Protein AF-A0A660NFF0-F1 (afdb_monomer)

Structure (mmCIF, N/CA/C/O backbone):
data_AF-A0A660NFF0-F1
#
_entry.id   AF-A0A660NFF0-F1
#
loop_
_atom_site.group_PDB
_atom_site.id
_atom_site.type_symbol
_atom_site.label_atom_id
_atom_site.label_alt_id
_atom_site.label_comp_id
_atom_site.label_asym_id
_atom_site.label_entity_id
_atom_site.label_seq_id
_atom_site.pdbx_PDB_ins_code
_atom_site.Cartn_x
_atom_site.Cartn_y
_atom_site.Cartn_z
_atom_site.occupancy
_atom_site.B_iso_or_equiv
_atom_site.auth_seq_id
_atom_site.auth_comp_id
_atom_site.auth_asym_id
_atom_site.auth_atom_id
_atom_site.pdbx_PDB_model_num
ATOM 1 N N . GLU A 1 1 ? 10.256 -0.678 9.134 1.00 52.59 1 GLU A N 1
ATOM 2 C CA . GLU A 1 1 ? 11.618 -0.558 8.551 1.00 52.59 1 GLU A CA 1
ATOM 3 C C . GLU A 1 1 ? 11.773 -1.100 7.120 1.00 52.59 1 GLU A C 1
ATOM 5 O O . GLU A 1 1 ? 12.737 -0.743 6.450 1.00 52.59 1 GLU A O 1
ATOM 10 N N . THR A 1 2 ? 10.865 -1.935 6.601 1.00 72.69 2 THR A N 1
ATOM 11 C CA . THR A 1 2 ? 11.119 -2.722 5.375 1.00 72.69 2 THR A CA 1
ATOM 12 C C . THR A 1 2 ? 11.092 -1.929 4.063 1.00 72.69 2 THR A C 1
ATOM 14 O O . THR A 1 2 ? 11.936 -2.177 3.216 1.00 72.69 2 THR A O 1
ATOM 17 N N . ILE A 1 3 ? 10.224 -0.925 3.894 1.00 70.38 3 ILE A N 1
ATOM 18 C CA . ILE A 1 3 ? 10.126 -0.161 2.628 1.00 70.38 3 ILE A CA 1
ATOM 19 C C . ILE A 1 3 ? 11.269 0.859 2.470 1.00 70.38 3 ILE A C 1
ATOM 21 O O . ILE A 1 3 ? 11.792 1.070 1.376 1.00 70.38 3 ILE A O 1
ATOM 25 N N . HIS A 1 4 ? 11.722 1.469 3.570 1.00 72.31 4 HIS A N 1
ATOM 26 C CA . HIS A 1 4 ? 12.735 2.528 3.517 1.00 72.31 4 HIS A CA 1
ATOM 27 C C . HIS A 1 4 ? 14.124 2.039 3.082 1.00 72.31 4 HIS A C 1
ATOM 29 O O . HIS A 1 4 ? 14.883 2.834 2.531 1.00 72.31 4 HIS A O 1
ATOM 35 N N . ARG A 1 5 ? 14.441 0.741 3.231 1.00 76.75 5 ARG A N 1
ATOM 36 C CA . ARG A 1 5 ? 15.709 0.163 2.737 1.00 76.75 5 ARG A CA 1
ATOM 37 C C . ARG A 1 5 ? 15.829 0.174 1.207 1.00 76.75 5 ARG A C 1
ATOM 39 O O . ARG A 1 5 ? 16.925 0.031 0.678 1.00 76.75 5 ARG A O 1
ATOM 46 N N . PHE A 1 6 ? 14.709 0.338 0.503 1.00 73.25 6 PHE A N 1
ATOM 47 C CA . PHE A 1 6 ? 14.650 0.404 -0.958 1.00 73.25 6 PHE A CA 1
ATOM 48 C C . PHE A 1 6 ? 14.585 1.846 -1.485 1.00 73.25 6 PHE A C 1
ATOM 50 O O . PHE A 1 6 ? 14.473 2.070 -2.691 1.00 73.25 6 PHE A O 1
ATOM 57 N N . LYS A 1 7 ? 14.683 2.853 -0.606 1.00 69.25 7 LYS A N 1
ATOM 58 C CA . LYS A 1 7 ? 14.719 4.261 -1.014 1.00 69.25 7 LYS A CA 1
ATOM 59 C C . LYS A 1 7 ? 15.944 4.513 -1.905 1.00 69.25 7 LYS A C 1
ATOM 61 O O . LYS A 1 7 ? 17.066 4.199 -1.525 1.00 69.25 7 LYS A O 1
ATOM 66 N N . GLY A 1 8 ? 15.720 5.077 -3.093 1.00 72.75 8 GLY A N 1
ATOM 67 C CA . GLY A 1 8 ? 16.775 5.336 -4.085 1.00 72.75 8 GLY A CA 1
ATOM 68 C C . GLY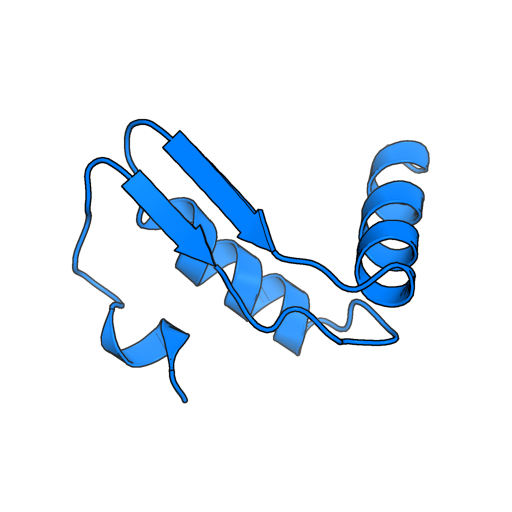 A 1 8 ? 17.064 4.181 -5.052 1.00 72.75 8 GLY A C 1
ATOM 69 O O . GLY A 1 8 ? 17.886 4.347 -5.946 1.00 72.75 8 GLY A O 1
ATOM 70 N N . ARG A 1 9 ? 16.374 3.041 -4.925 1.00 79.69 9 ARG A N 1
ATOM 71 C CA . ARG A 1 9 ? 16.392 1.949 -5.912 1.00 79.69 9 ARG A CA 1
ATOM 72 C C . ARG A 1 9 ? 15.043 1.900 -6.633 1.00 79.69 9 ARG A C 1
ATOM 74 O O . ARG A 1 9 ? 14.020 2.125 -5.992 1.00 79.69 9 ARG A O 1
ATOM 81 N N . SER A 1 10 ? 15.031 1.647 -7.937 1.00 87.56 10 SER A N 1
ATOM 82 C CA . SER A 1 10 ? 13.806 1.416 -8.716 1.00 87.56 10 SER A CA 1
ATOM 83 C C . SER A 1 10 ? 13.789 -0.001 -9.285 1.00 87.56 10 SER A C 1
ATOM 85 O O . SER A 1 10 ? 14.840 -0.620 -9.456 1.00 87.56 10 SER A O 1
ATOM 87 N N . ALA A 1 11 ? 12.592 -0.518 -9.547 1.00 89.44 11 ALA A N 1
ATOM 88 C CA . ALA A 1 11 ? 12.366 -1.835 -10.133 1.00 89.44 11 ALA A CA 1
ATOM 89 C C . ALA A 1 11 ? 11.267 -1.771 -11.203 1.00 89.44 11 ALA A C 1
ATOM 91 O O . ALA A 1 11 ? 10.464 -0.839 -11.211 1.00 89.44 11 ALA A O 1
ATOM 92 N N . ALA A 1 12 ? 11.230 -2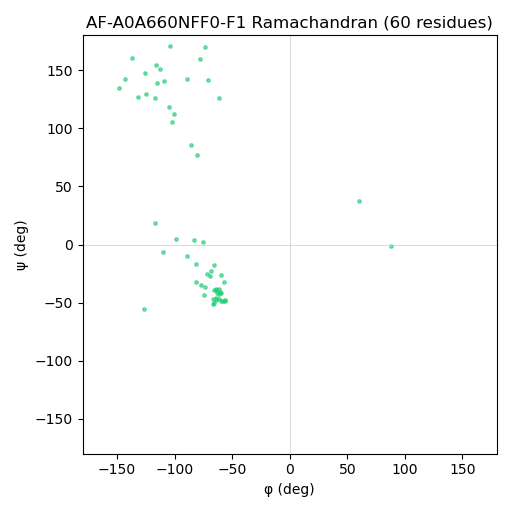.773 -12.087 1.00 91.75 12 ALA A N 1
ATOM 93 C CA . ALA A 1 12 ? 10.163 -2.913 -13.078 1.00 91.75 12 ALA A CA 1
A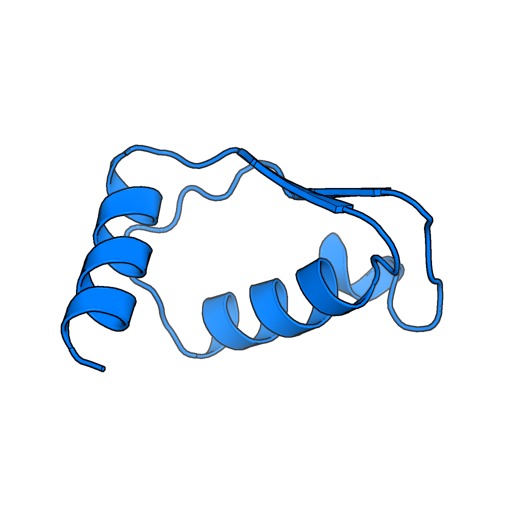TOM 94 C C . ALA A 1 12 ? 8.799 -3.153 -12.412 1.00 91.75 12 ALA A C 1
ATOM 96 O O . ALA A 1 12 ? 7.819 -2.485 -12.717 1.00 91.75 12 ALA A O 1
ATOM 97 N N . GLY A 1 13 ? 8.754 -4.082 -11.458 1.00 94.12 13 GLY A N 1
ATOM 98 C CA . GLY A 1 13 ? 7.567 -4.394 -10.672 1.00 94.12 13 GLY A CA 1
ATOM 99 C C . GLY A 1 13 ? 7.860 -4.312 -9.180 1.00 94.12 13 GLY A C 1
ATOM 100 O O . GLY A 1 13 ? 8.975 -4.616 -8.749 1.00 94.12 13 GLY A O 1
ATOM 101 N N . VAL A 1 14 ? 6.862 -3.916 -8.393 1.00 93.62 14 VAL A N 1
ATOM 102 C CA . VAL A 1 14 ? 6.926 -3.925 -6.926 1.00 93.62 14 VAL A CA 1
ATOM 103 C C . VAL A 1 14 ? 5.668 -4.585 -6.378 1.00 93.62 14 VAL A C 1
ATOM 105 O O . VAL A 1 14 ? 4.564 -4.158 -6.701 1.00 93.62 14 VAL A O 1
ATOM 108 N N . VAL A 1 15 ? 5.848 -5.587 -5.516 1.00 95.06 15 VAL A N 1
ATOM 109 C CA . VAL A 1 15 ? 4.769 -6.166 -4.708 1.00 95.06 15 VAL A CA 1
ATOM 110 C C . VAL A 1 15 ? 4.935 -5.654 -3.282 1.00 95.06 15 VAL A C 1
ATOM 112 O O . VAL A 1 15 ? 5.975 -5.881 -2.660 1.00 95.06 15 VAL A O 1
ATOM 115 N N . ILE A 1 16 ? 3.939 -4.930 -2.775 1.00 94.25 16 ILE A N 1
ATOM 116 C CA . ILE A 1 16 ? 3.909 -4.457 -1.388 1.00 94.25 16 ILE A CA 1
ATOM 117 C C . ILE A 1 16 ? 2.997 -5.390 -0.603 1.00 94.25 16 ILE A C 1
ATOM 119 O O . ILE A 1 16 ? 1.792 -5.435 -0.841 1.00 94.25 16 ILE A O 1
ATOM 123 N N . THR A 1 17 ? 3.588 -6.146 0.314 1.00 93.94 17 THR A N 1
ATOM 124 C CA . THR A 1 17 ? 2.888 -7.137 1.133 1.00 93.94 17 THR A CA 1
ATOM 125 C C . THR A 1 17 ? 2.657 -6.637 2.550 1.00 93.94 17 THR A C 1
ATOM 127 O O . THR A 1 17 ? 3.214 -5.613 2.945 1.00 93.94 17 THR A O 1
ATOM 130 N N . GLU A 1 18 ? 1.867 -7.397 3.316 1.00 93.38 18 GLU A N 1
ATOM 131 C CA . GLU A 1 18 ? 1.634 -7.148 4.748 1.00 93.38 18 GLU A CA 1
ATOM 132 C C . GLU A 1 18 ? 1.014 -5.766 5.007 1.00 93.38 18 GLU A C 1
ATOM 134 O O . GLU A 1 18 ? 1.349 -5.068 5.960 1.00 93.38 18 GLU A O 1
ATOM 139 N N . LEU A 1 19 ? 0.113 -5.341 4.121 1.00 94.56 19 LEU A N 1
ATOM 140 C CA . LEU A 1 19 ? -0.675 -4.133 4.321 1.00 94.56 19 LEU A CA 1
ATOM 141 C C . LEU A 1 19 ? -1.915 -4.504 5.140 1.00 94.56 19 LEU A C 1
ATOM 143 O O . LEU A 1 19 ? -2.970 -4.822 4.594 1.00 94.56 19 LEU A O 1
ATOM 147 N N . ASP A 1 20 ? -1.747 -4.503 6.460 1.00 95.44 20 ASP A N 1
ATOM 148 C CA . ASP A 1 20 ? -2.724 -4.968 7.448 1.00 95.44 20 ASP A CA 1
ATOM 149 C C . ASP A 1 20 ? -3.222 -3.867 8.402 1.00 95.44 20 ASP A C 1
ATOM 151 O O . ASP A 1 20 ? -3.791 -4.151 9.453 1.00 95.44 20 ASP A O 1
ATOM 155 N N . PHE A 1 21 ? -3.046 -2.599 8.026 1.00 94.88 21 PHE A N 1
ATOM 156 C CA . PHE A 1 21 ? -3.462 -1.462 8.843 1.00 94.88 21 PHE A CA 1
ATOM 157 C C . PHE A 1 21 ? -4.990 -1.299 8.901 1.00 94.88 21 PHE A C 1
ATOM 159 O O . PHE A 1 21 ? -5.689 -1.425 7.900 1.00 94.88 21 PHE A O 1
ATOM 166 N N . GLU A 1 22 ? -5.497 -0.919 10.075 1.00 96.25 22 GLU A N 1
ATOM 167 C CA . GLU A 1 22 ? -6.921 -0.608 10.293 1.00 96.25 22 GLU A CA 1
ATOM 168 C C . GLU A 1 22 ? -7.266 0.865 10.029 1.00 96.25 22 GLU A C 1
ATOM 170 O O . GLU A 1 22 ? -8.426 1.268 10.053 1.00 96.25 22 GLU A O 1
ATOM 175 N N . THR A 1 23 ? -6.262 1.719 9.838 1.00 95.56 23 THR A N 1
ATOM 176 C CA . THR A 1 23 ? -6.455 3.145 9.560 1.00 95.56 23 THR A CA 1
ATOM 177 C C . THR A 1 23 ? -5.332 3.649 8.672 1.00 95.56 23 THR A C 1
ATOM 179 O O . THR A 1 23 ? -4.156 3.389 8.932 1.00 95.56 23 THR A O 1
ATOM 182 N N . LEU A 1 24 ? -5.682 4.416 7.639 1.00 94.81 24 LEU A N 1
ATOM 183 C CA . LEU A 1 24 ? -4.700 5.061 6.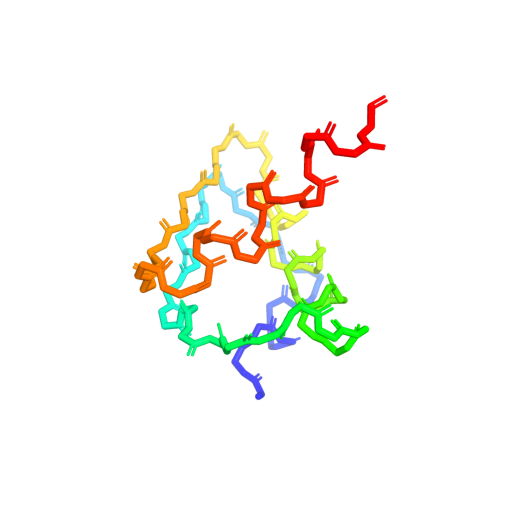774 1.00 94.81 24 LEU A CA 1
ATOM 184 C C . LEU A 1 24 ? -4.167 6.342 7.430 1.00 94.81 24 LEU A C 1
ATOM 186 O O . LEU A 1 24 ? -4.561 7.455 7.071 1.00 94.81 24 LEU A O 1
ATOM 190 N N . THR A 1 25 ? -3.273 6.196 8.410 1.00 95.69 25 THR A N 1
ATOM 191 C CA . THR A 1 25 ? -2.612 7.362 9.005 1.00 95.69 25 THR A CA 1
ATOM 192 C C . THR A 1 25 ? -1.570 7.938 8.045 1.00 95.69 25 THR A C 1
ATOM 194 O O . THR A 1 25 ? -1.189 7.355 7.025 1.00 95.69 25 THR A O 1
ATOM 197 N N . GLU A 1 26 ? -1.059 9.112 8.390 1.00 94.69 26 GLU A N 1
ATOM 198 C CA . GLU A 1 26 ? -0.006 9.781 7.636 1.00 94.69 26 GLU A CA 1
ATOM 199 C C . GLU A 1 26 ? 1.293 8.943 7.545 1.00 94.69 26 GLU A C 1
ATOM 201 O O . GLU A 1 26 ? 2.063 9.056 6.587 1.00 94.69 26 GLU A O 1
ATOM 206 N N . ARG A 1 27 ? 1.547 8.049 8.511 1.00 92.88 27 ARG A N 1
ATOM 207 C CA . ARG A 1 27 ? 2.690 7.127 8.454 1.00 92.88 27 ARG A CA 1
ATOM 208 C C . ARG A 1 27 ? 2.531 6.116 7.317 1.00 92.88 27 ARG A C 1
ATOM 210 O O . ARG A 1 27 ? 3.450 5.976 6.507 1.00 92.88 27 ARG A O 1
ATOM 217 N N . GLU A 1 28 ? 1.389 5.437 7.253 1.00 93.19 28 GLU A N 1
ATOM 218 C CA . GLU A 1 28 ? 1.061 4.445 6.226 1.00 93.19 28 GLU A CA 1
ATOM 219 C C . GLU A 1 28 ? 1.008 5.111 4.852 1.00 93.19 28 GLU A C 1
ATOM 221 O O . GLU A 1 28 ? 1.604 4.598 3.907 1.00 93.19 28 GLU A O 1
ATOM 226 N N . ARG A 1 29 ? 0.417 6.310 4.755 1.00 93.56 29 ARG A N 1
ATOM 227 C CA . ARG A 1 29 ? 0.367 7.095 3.513 1.00 93.56 29 ARG A CA 1
ATOM 228 C C . ARG A 1 29 ? 1.761 7.366 2.944 1.00 93.56 29 ARG A C 1
ATOM 230 O O . ARG A 1 29 ? 2.009 7.116 1.765 1.00 93.56 29 ARG A O 1
ATOM 237 N N . ARG A 1 30 ? 2.704 7.823 3.775 1.00 92.69 30 ARG A N 1
ATOM 238 C CA . ARG A 1 30 ? 4.095 8.052 3.340 1.00 92.69 30 ARG A CA 1
ATOM 239 C C . ARG A 1 30 ? 4.813 6.762 2.968 1.00 92.69 30 ARG A C 1
ATOM 241 O O . ARG A 1 30 ? 5.589 6.755 2.013 1.00 92.69 30 ARG A O 1
ATOM 248 N N . ALA A 1 31 ? 4.582 5.683 3.710 1.00 90.94 31 ALA A N 1
ATOM 249 C CA . ALA A 1 31 ? 5.182 4.388 3.413 1.00 90.94 31 ALA A CA 1
ATOM 250 C C . ALA A 1 31 ? 4.693 3.842 2.060 1.00 90.94 31 ALA A C 1
ATOM 252 O O . ALA A 1 31 ? 5.521 3.456 1.232 1.00 90.94 31 ALA A O 1
ATOM 253 N N . LEU A 1 32 ? 3.381 3.899 1.809 1.00 93.19 32 LEU A N 1
ATOM 254 C CA . LEU A 1 32 ? 2.765 3.536 0.533 1.00 93.19 32 LEU A CA 1
ATOM 255 C C . LEU A 1 32 ? 3.307 4.399 -0.603 1.00 93.19 32 LEU A C 1
ATOM 257 O O . LEU A 1 32 ? 3.782 3.857 -1.594 1.00 93.19 32 LEU A O 1
ATOM 261 N N . PHE A 1 33 ? 3.359 5.722 -0.434 1.00 92.69 33 PHE A N 1
ATOM 262 C CA . PHE A 1 33 ? 3.927 6.614 -1.446 1.00 92.69 33 PHE A CA 1
ATOM 263 C C . PHE A 1 33 ? 5.371 6.236 -1.807 1.00 92.69 33 PHE A C 1
ATOM 265 O O . PHE A 1 33 ? 5.718 6.099 -2.982 1.00 92.69 33 PHE A O 1
ATOM 272 N N . VAL A 1 34 ? 6.230 6.027 -0.804 1.00 90.94 34 VAL A N 1
ATOM 273 C CA . VAL A 1 34 ? 7.623 5.636 -1.052 1.00 90.94 34 VAL A CA 1
ATOM 274 C C . VAL A 1 34 ? 7.686 4.297 -1.781 1.00 90.94 34 VAL A C 1
ATOM 276 O O . VAL A 1 34 ? 8.420 4.214 -2.761 1.00 90.94 34 VAL A O 1
ATOM 279 N N . GLY A 1 35 ? 6.934 3.288 -1.331 1.00 91.69 35 GLY A N 1
ATOM 280 C CA . GLY A 1 35 ? 6.937 1.940 -1.904 1.00 91.69 35 GLY A CA 1
ATOM 281 C C . GLY A 1 35 ? 6.395 1.889 -3.332 1.00 91.69 35 GLY A C 1
ATOM 282 O O . GLY A 1 35 ? 7.073 1.384 -4.224 1.00 91.69 35 GLY A O 1
ATOM 283 N N . MET A 1 36 ? 5.220 2.474 -3.569 1.00 93.06 36 MET A N 1
ATOM 284 C CA . MET 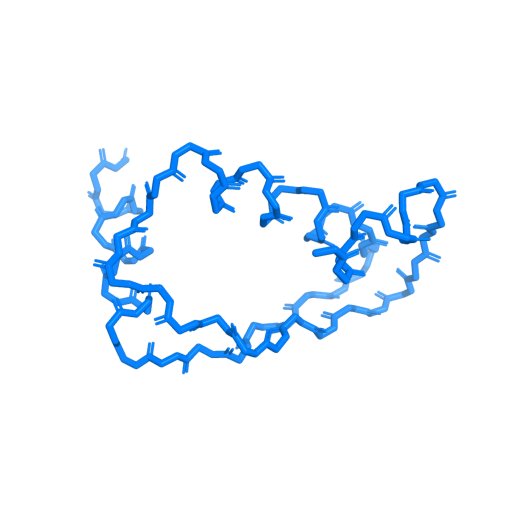A 1 36 ? 4.546 2.461 -4.872 1.00 93.06 36 MET A CA 1
ATOM 285 C C . MET A 1 36 ? 5.369 3.204 -5.931 1.00 93.06 36 MET A C 1
ATOM 287 O O . MET A 1 36 ? 5.518 2.727 -7.051 1.00 93.06 36 MET A O 1
ATOM 291 N N . THR A 1 37 ? 6.008 4.320 -5.565 1.00 92.81 37 THR A N 1
ATOM 292 C CA . THR A 1 37 ? 6.854 5.097 -6.494 1.00 92.81 37 THR A CA 1
ATOM 293 C C . THR A 1 37 ? 8.219 4.462 -6.780 1.00 92.81 37 THR A C 1
ATOM 295 O O . THR A 1 37 ? 9.039 5.070 -7.471 1.00 92.81 37 THR A O 1
ATOM 298 N N . ARG A 1 38 ? 8.530 3.276 -6.231 1.00 90.19 38 ARG A N 1
ATOM 299 C CA . ARG A 1 38 ? 9.741 2.529 -6.624 1.00 90.19 38 ARG A CA 1
ATOM 300 C C . ARG A 1 38 ? 9.548 1.738 -7.916 1.00 90.19 38 ARG A C 1
ATOM 302 O O . ARG A 1 38 ? 10.550 1.342 -8.509 1.00 90.19 38 ARG A O 1
ATOM 309 N N . SER A 1 39 ? 8.306 1.516 -8.345 1.00 93.62 39 SER A N 1
ATOM 310 C CA . SER A 1 39 ? 8.014 0.837 -9.603 1.00 93.62 39 SER A CA 1
ATOM 311 C C . SER A 1 39 ? 7.925 1.819 -10.766 1.00 93.62 39 SER A C 1
ATOM 313 O O . SER A 1 39 ? 7.407 2.924 -10.603 1.00 93.62 39 SER A O 1
ATOM 315 N N . ASN A 1 40 ? 8.411 1.417 -11.940 1.00 91.31 40 ASN A N 1
ATOM 316 C CA . ASN A 1 40 ? 8.255 2.177 -13.182 1.00 91.31 40 ASN A CA 1
ATOM 317 C C . ASN A 1 40 ? 7.298 1.524 -14.197 1.00 91.31 40 ASN A C 1
ATOM 319 O O . ASN A 1 40 ? 7.017 2.153 -15.215 1.00 91.31 40 ASN A O 1
ATOM 323 N N . LEU A 1 41 ? 6.803 0.305 -13.936 1.00 94.38 41 LEU A N 1
ATOM 324 C CA . LEU A 1 41 ? 5.849 -0.385 -14.812 1.00 94.38 41 LEU A CA 1
ATOM 325 C C . LEU A 1 41 ? 4.592 -0.842 -14.063 1.00 94.38 41 LEU A C 1
ATOM 327 O O . LEU A 1 41 ? 3.495 -0.479 -14.474 1.00 94.38 41 LEU A O 1
ATOM 331 N N . ALA A 1 42 ? 4.723 -1.618 -12.980 1.00 96.31 42 ALA A N 1
ATOM 332 C CA . ALA A 1 42 ? 3.565 -2.194 -12.282 1.00 96.31 42 ALA A CA 1
ATOM 333 C C . ALA A 1 42 ? 3.731 -2.254 -10.755 1.00 96.31 42 ALA A C 1
ATOM 335 O O . ALA A 1 42 ? 4.816 -2.543 -10.243 1.00 96.31 42 ALA A O 1
ATOM 336 N N . VAL A 1 43 ? 2.647 -2.007 -10.018 1.00 96.38 43 VAL A N 1
ATOM 337 C CA . VAL A 1 43 ? 2.588 -2.160 -8.557 1.00 96.38 43 VAL A CA 1
ATOM 338 C C . VAL A 1 43 ? 1.437 -3.086 -8.201 1.00 96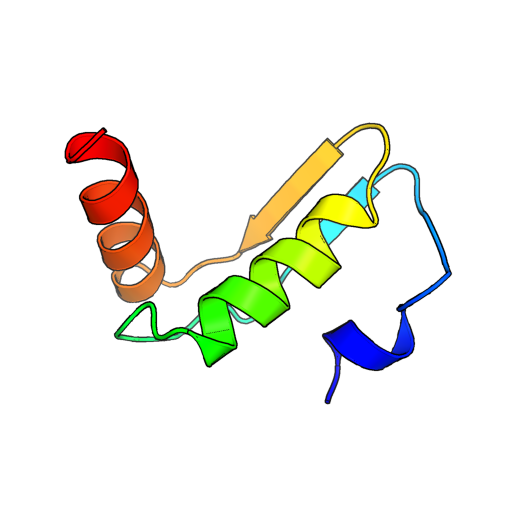.38 43 VAL A C 1
ATOM 340 O O . VAL A 1 43 ? 0.312 -2.850 -8.631 1.00 96.38 43 VAL A O 1
ATOM 343 N N . GLU A 1 44 ? 1.715 -4.089 -7.374 1.00 97.00 44 GLU A N 1
ATOM 344 C CA . GLU A 1 44 ? 0.697 -4.943 -6.763 1.00 97.00 44 GLU A CA 1
ATOM 345 C C . GLU A 1 44 ? 0.700 -4.761 -5.245 1.00 97.00 44 GLU A C 1
ATOM 347 O O . GLU A 1 44 ? 1.756 -4.645 -4.615 1.00 97.00 44 GLU A O 1
ATOM 352 N N . LEU A 1 45 ? -0.493 -4.722 -4.655 1.00 95.75 45 LEU A N 1
ATOM 353 C CA . LEU A 1 45 ? -0.692 -4.555 -3.220 1.00 95.75 45 LEU A CA 1
ATOM 354 C C . LEU A 1 45 ? -1.370 -5.807 -2.665 1.00 95.75 45 LEU A C 1
ATOM 356 O O . LEU A 1 45 ? -2.435 -6.194 -3.141 1.00 95.75 45 LEU A O 1
ATOM 360 N N . VAL A 1 46 ? -0.775 -6.418 -1.642 1.00 97.00 46 VAL A N 1
ATOM 361 C CA . VAL A 1 46 ? -1.390 -7.520 -0.893 1.00 97.00 46 VAL A CA 1
ATOM 362 C C . VAL A 1 46 ? -1.912 -6.956 0.420 1.00 97.00 46 VAL A C 1
ATOM 364 O O . VAL A 1 46 ? -1.135 -6.618 1.317 1.00 97.00 46 VAL A O 1
ATOM 367 N N . LEU A 1 47 ? -3.235 -6.819 0.483 1.00 96.81 47 LEU A N 1
ATOM 368 C CA . LEU A 1 47 ? -3.974 -6.099 1.517 1.00 96.81 47 LEU A CA 1
ATOM 369 C C . LEU A 1 47 ? -4.809 -7.064 2.362 1.00 96.81 47 LEU A C 1
ATOM 371 O O . LEU A 1 47 ? -5.308 -8.070 1.854 1.00 96.81 47 LEU A O 1
ATOM 375 N N . THR A 1 48 ? -5.043 -6.717 3.625 1.00 98.06 48 THR A N 1
ATOM 376 C CA . THR A 1 48 ? -6.200 -7.250 4.358 1.00 98.06 48 THR A CA 1
ATOM 377 C C . THR A 1 48 ? -7.483 -6.520 3.932 1.00 98.06 48 THR A C 1
ATOM 379 O O . THR A 1 48 ? -7.409 -5.382 3.457 1.00 98.06 48 THR A O 1
ATOM 382 N N . PRO A 1 49 ? -8.678 -7.105 4.158 1.00 97.88 49 PRO A N 1
ATOM 383 C CA . PRO A 1 49 ? -9.944 -6.428 3.856 1.00 97.88 49 PRO A CA 1
ATOM 384 C C . PRO A 1 49 ? -10.115 -5.079 4.576 1.00 97.88 49 PRO A C 1
ATOM 386 O O . PRO A 1 49 ? -10.716 -4.153 4.037 1.00 97.88 49 PRO A O 1
ATOM 389 N N . ALA A 1 50 ? -9.566 -4.941 5.789 1.00 97.19 50 ALA A N 1
ATOM 390 C CA . ALA A 1 50 ? -9.604 -3.683 6.537 1.00 97.19 50 ALA A CA 1
ATOM 391 C C . ALA A 1 50 ? -8.773 -2.587 5.847 1.00 97.19 50 ALA A C 1
ATOM 393 O O . ALA A 1 50 ? -9.269 -1.482 5.625 1.00 97.19 50 ALA A O 1
ATOM 394 N N . ALA A 1 51 ? -7.544 -2.914 5.435 1.00 97.31 51 ALA A N 1
ATOM 395 C CA . ALA A 1 51 ? -6.673 -1.983 4.723 1.00 97.31 51 ALA A CA 1
ATOM 396 C C . ALA A 1 51 ? -7.252 -1.587 3.353 1.00 97.31 51 ALA A C 1
ATOM 398 O O . ALA A 1 51 ? -7.186 -0.418 2.967 1.00 97.31 51 ALA A O 1
ATOM 399 N N . GLU A 1 52 ? -7.868 -2.539 2.642 1.00 96.81 52 GLU A N 1
ATOM 400 C CA . GLU A 1 52 ? -8.609 -2.274 1.404 1.00 96.81 52 GLU A CA 1
ATOM 401 C C . GLU A 1 52 ? -9.731 -1.255 1.636 1.00 96.81 52 GLU A C 1
ATOM 403 O O . GLU A 1 52 ? -9.805 -0.257 0.920 1.00 96.81 52 GLU A O 1
ATOM 408 N N . HIS A 1 53 ? -10.554 -1.442 2.671 1.00 96.88 53 HIS A N 1
ATOM 409 C CA . HIS A 1 53 ? -11.636 -0.513 2.998 1.00 96.88 53 HIS A CA 1
ATOM 410 C C . HIS A 1 53 ? -11.122 0.903 3.314 1.00 96.88 53 HIS A C 1
ATOM 412 O O . HIS A 1 53 ? -11.680 1.904 2.849 1.00 96.88 53 HIS A O 1
ATOM 418 N N . CYS A 1 54 ? -10.012 1.009 4.053 1.00 96.00 54 CYS A N 1
ATOM 419 C CA . CYS A 1 54 ? -9.362 2.291 4.323 1.00 96.00 54 CYS A CA 1
ATOM 420 C C . CYS A 1 54 ? -8.874 2.994 3.049 1.00 96.00 54 CYS A C 1
ATOM 422 O O . CYS A 1 54 ? -8.962 4.214 2.962 1.00 96.00 54 CYS A O 1
ATOM 424 N N . LEU A 1 55 ? -8.355 2.259 2.063 1.00 94.38 55 LEU A N 1
ATOM 425 C CA . LEU A 1 55 ? -7.927 2.845 0.789 1.00 94.38 55 LEU A CA 1
ATOM 426 C C . LEU A 1 55 ? -9.122 3.214 -0.097 1.00 94.38 55 LEU A C 1
ATOM 428 O O . LEU A 1 55 ? -9.143 4.304 -0.666 1.00 94.38 55 LEU A O 1
ATOM 432 N N . ALA A 1 56 ? -10.125 2.339 -0.181 1.00 94.88 56 ALA A N 1
ATOM 433 C CA . ALA A 1 56 ? -11.314 2.543 -1.002 1.00 94.88 56 ALA A CA 1
ATOM 434 C C . ALA A 1 56 ? -12.111 3.782 -0.570 1.00 94.88 56 ALA A C 1
ATOM 436 O O . ALA A 1 56 ? -12.515 4.570 -1.421 1.00 94.88 56 ALA A O 1
ATOM 437 N N . SER A 1 57 ? -12.280 3.997 0.739 1.00 94.38 57 SER A N 1
ATOM 438 C CA . SER A 1 57 ? -12.954 5.198 1.263 1.00 94.38 57 SER A CA 1
ATOM 439 C C . SER A 1 57 ? -12.254 6.493 0.840 1.00 94.38 57 SER A C 1
ATOM 441 O O . SER A 1 57 ? -12.903 7.427 0.391 1.00 94.38 57 SER A O 1
ATOM 443 N N . GLN A 1 58 ? -10.920 6.528 0.876 1.00 90.19 58 GLN A N 1
ATOM 444 C CA . GLN A 1 58 ? -10.140 7.708 0.488 1.00 90.19 58 GLN A CA 1
ATOM 445 C C . GLN A 1 58 ? -10.188 8.013 -1.012 1.00 90.19 58 GLN A C 1
ATOM 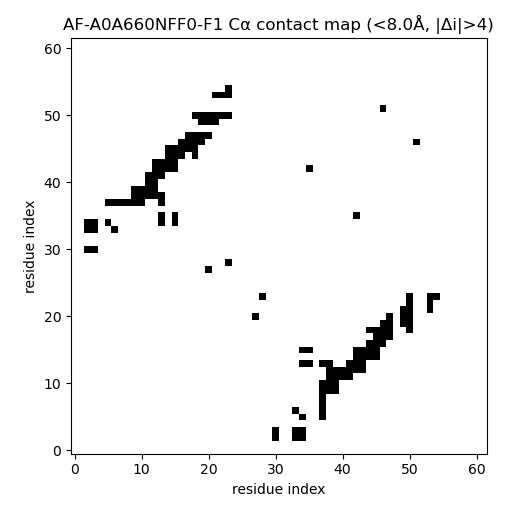447 O O . GLN A 1 58 ? -9.992 9.161 -1.397 1.00 90.19 58 GLN A O 1
ATOM 452 N N . LEU A 1 59 ? -10.405 6.997 -1.851 1.00 87.62 59 LEU A N 1
ATOM 453 C CA . LEU A 1 59 ? -10.566 7.160 -3.298 1.00 87.62 59 LEU A CA 1
ATOM 454 C C . LEU A 1 59 ? -11.989 7.580 -3.675 1.00 87.62 59 LEU A C 1
ATOM 456 O O . LEU A 1 59 ? -12.160 8.285 -4.661 1.00 87.62 59 LEU A O 1
ATOM 460 N N . ALA A 1 60 ? -12.994 7.144 -2.912 1.00 85.00 60 ALA A N 1
ATOM 461 C CA . ALA A 1 60 ? -14.390 7.523 -3.124 1.00 85.00 60 ALA A CA 1
ATOM 462 C C . ALA A 1 60 ? -14.680 8.985 -2.737 1.00 85.00 60 ALA A C 1
ATOM 464 O O . ALA A 1 60 ? -15.610 9.581 -3.271 1.00 85.00 60 ALA A O 1
ATOM 465 N N . ASP A 1 61 ? -13.878 9.551 -1.831 1.00 71.25 61 ASP A N 1
ATOM 466 C CA . ASP A 1 61 ? -13.968 10.947 -1.387 1.00 71.25 61 ASP A CA 1
ATOM 467 C C . ASP A 1 61 ? -13.254 11.950 -2.331 1.00 71.25 61 ASP A C 1
ATOM 469 O O . ASP A 1 61 ? -13.177 13.141 -2.012 1.00 71.25 61 ASP A O 1
ATOM 473 N N . GLN A 1 62 ? -12.710 11.497 -3.472 1.00 54.25 62 GLN A N 1
ATOM 474 C CA . GLN A 1 62 ? -12.061 12.333 -4.502 1.00 54.25 62 GLN A CA 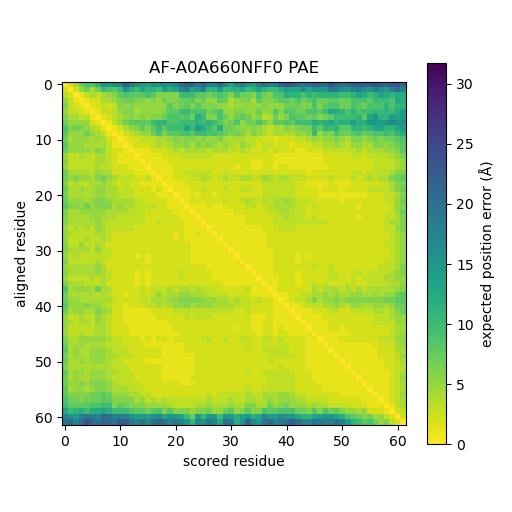1
ATOM 475 C C . GLN A 1 62 ? -12.953 12.539 -5.728 1.00 54.25 62 GLN A C 1
ATOM 477 O O . GLN A 1 62 ? 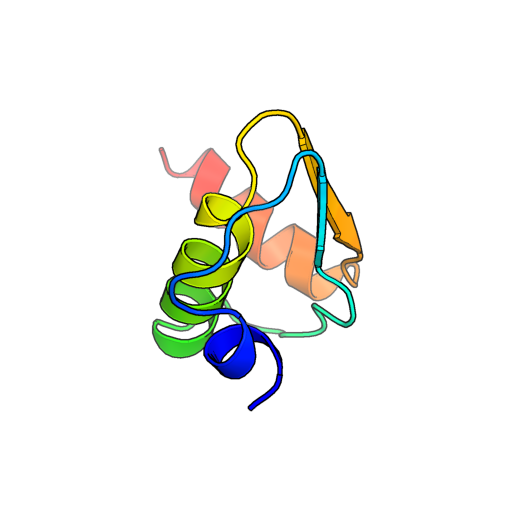-12.900 13.663 -6.281 1.00 54.25 62 GLN A O 1
#

Nearest PDB structures (foldseek):
  3hxm-assembly1_A  TM=3.786E-01  e=2.433E+00  Thermus thermophilus HB27
  4n41-assembly2_B  TM=2.993E-01  e=7.325E+00  Thermus thermophilus
  4kpy-assembly2_B  TM=3.016E-01  e=9.648E+00  Thermus thermophilus HB27
  5gq9-assembly1_A  TM=2.207E-01  e=6.382E+00  Thermus thermophilus HB27

Sequence (62 aa):
ETIHRFKGRSAAGVVITELDFETLTERERRALFVGMTRSNLAVELVLTPAAEHCLASQLADQ

Mean predicted aligned error: 4.1 Å

Radius of gyration: 11.8 Å; Cα contacts (8 Å, |Δi|>4): 75; chains: 1; bounding box: 31×20×25 Å

pLDDT: mean 89.57, std 10.21, range [52.59, 98.06]

Solvent-accessible surface area (backbone atoms only — not comparable to full-atom values): 3751 Å² total; per-residue (Å²): 121,78,64,68,77,47,66,95,50,75,40,61,62,39,76,48,67,85,39,67,46,84,60,81,44,74,67,54,51,53,49,49,53,59,48,57,69,26,28,80,74,43,73,46,78,46,61,38,74,54,27,44,50,46,52,52,54,62,60,72,77,108

Foldseek 3Di:
DPLVVCQPAADQEAEAEDAEDLACDPVVVVSCVSRVVSHPHYYHYHHDPNSVVNVVVVVVVD

Secondary structure (DSSP, 8-state):
-TTGGGTT--EEEEEEEEE--SS--HHHHHHHHHHHTTEEEEEEEEE-HHHHHHHHHHHHT-